Protein AF-K1SK19-F1 (afdb_monomer)

Nearest PDB structures (foldseek):
  3he8-assembly1_A  TM=9.746E-01  e=3.821E-09  Acetivibrio thermocellus ATCC 27405
  1o1x-assembly1_A  TM=9.829E-01  e=2.363E-08  Thermotoga maritima
  2vvr-assembly1_A  TM=9.484E-01  e=7.439E-08  Escherichia coli K-12
  1nn4-assembly1_A  TM=9.499E-01  e=2.506E-07  Escherichia coli
  4lfk-assembly1_B  TM=9.617E-01  e=2.030E-06  Lacticaseibacillus rhamnosus Lc 705

Secondary structure (DSSP, 8-state):
-PEEEEEE-TTTHHHHHHHHHHHHHTT--EEE----SSS---HHHHHHHHHHHHHTTSEEEEEEE-SSSHHHHHHHTTSTT----------

Solvent-accessible surface area (backbone atoms only — not comparable to full-atom values): 5108 Å² total; per-residue (Å²): 131,64,28,29,28,36,26,20,17,26,73,13,30,70,61,47,52,53,51,50,54,52,34,54,77,68,71,50,59,65,45,79,51,33,52,93,49,74,58,90,59,65,41,60,78,19,31,53,59,46,43,51,34,41,64,72,62,66,24,46,61,75,46,75,34,40,81,82,26,54,73,49,26,57,55,26,47,71,40,88,80,45,87,59,77,66,80,76,85,84,126

Structure (mmCIF, N/CA/C/O backbone):
data_AF-K1SK19-F1
#
_entry.id   AF-K1SK19-F1
#
loop_
_atom_site.group_PDB
_atom_site.id
_atom_site.type_symbol
_atom_site.label_atom_id
_atom_site.label_alt_id
_atom_site.label_comp_id
_atom_site.label_asym_id
_atom_site.label_entity_id
_atom_site.label_seq_id
_atom_site.pdbx_PDB_ins_code
_atom_site.Cartn_x
_atom_site.Cartn_y
_atom_site.Cartn_z
_atom_site.occupancy
_atom_site.B_iso_or_equiv
_atom_site.auth_seq_id
_atom_site.auth_comp_id
_atom_site.auth_asym_id
_atom_site.auth_atom_id
_atom_site.pdbx_PDB_model_num
ATOM 1 N N . MET A 1 1 ? -18.139 -4.089 5.301 1.00 56.06 1 MET A N 1
ATOM 2 C CA . MET A 1 1 ? -16.695 -4.406 5.358 1.00 56.06 1 MET A CA 1
ATOM 3 C C . MET A 1 1 ? -15.954 -3.146 4.946 1.00 56.06 1 MET A C 1
ATOM 5 O O . MET A 1 1 ? -16.423 -2.507 4.012 1.00 56.06 1 MET A O 1
ATOM 9 N N . LYS A 1 2 ? -14.924 -2.711 5.681 1.00 76.44 2 LYS A N 1
ATOM 10 C CA . LYS A 1 2 ? -14.175 -1.504 5.299 1.00 76.44 2 LYS A CA 1
ATOM 11 C C . LYS A 1 2 ? -13.342 -1.803 4.048 1.00 76.44 2 LYS A C 1
ATOM 13 O O . LYS A 1 2 ? -12.906 -2.936 3.866 1.00 76.44 2 LYS A O 1
ATOM 18 N N . THR A 1 3 ? -13.193 -0.807 3.183 1.00 93.44 3 THR A N 1
ATOM 19 C CA . THR A 1 3 ? -12.410 -0.904 1.948 1.00 93.44 3 THR A CA 1
ATOM 20 C C . THR A 1 3 ? -10.959 -1.235 2.284 1.00 93.44 3 THR A C 1
ATOM 22 O O . THR A 1 3 ? -10.401 -0.661 3.217 1.00 93.44 3 THR A O 1
ATOM 25 N N . ILE A 1 4 ? -10.341 -2.155 1.550 1.00 94.81 4 ILE A N 1
ATOM 26 C CA . ILE A 1 4 ? -8.934 -2.521 1.737 1.00 94.81 4 ILE A CA 1
ATOM 27 C C . ILE A 1 4 ? -8.069 -1.517 0.981 1.00 94.81 4 ILE A C 1
ATOM 29 O O . ILE A 1 4 ? -8.237 -1.336 -0.220 1.00 94.81 4 ILE A O 1
ATOM 33 N N . GLY A 1 5 ? -7.154 -0.843 1.667 1.00 95.94 5 GLY A N 1
ATOM 34 C CA . GLY A 1 5 ? -6.191 0.024 0.993 1.00 95.94 5 GLY A CA 1
ATOM 35 C C . GLY A 1 5 ? -5.050 -0.814 0.429 1.00 95.94 5 GLY A C 1
ATOM 36 O O . GLY A 1 5 ? -4.529 -1.658 1.152 1.00 95.94 5 GLY A O 1
ATOM 37 N N . ILE A 1 6 ? -4.654 -0.601 -0.822 1.00 95.44 6 ILE A N 1
ATOM 38 C CA . ILE A 1 6 ? -3.480 -1.255 -1.412 1.00 95.44 6 ILE A CA 1
ATOM 39 C C . ILE A 1 6 ? -2.510 -0.204 -1.950 1.00 95.44 6 ILE A C 1
ATOM 41 O O . ILE A 1 6 ? -2.937 0.773 -2.563 1.00 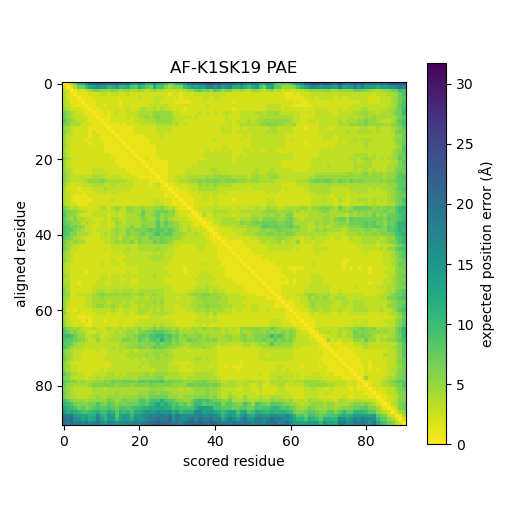95.44 6 ILE A O 1
ATOM 45 N N . CYS A 1 7 ? -1.214 -0.384 -1.715 1.00 95.25 7 CYS A N 1
ATOM 46 C CA . CYS A 1 7 ? -0.178 0.415 -2.356 1.00 95.25 7 CYS A CA 1
ATOM 47 C C . CYS A 1 7 ? 1.093 -0.399 -2.625 1.00 95.25 7 CYS A C 1
ATOM 49 O O . CYS A 1 7 ? 1.334 -1.435 -1.999 1.00 95.25 7 CYS A O 1
ATOM 51 N N . SER A 1 8 ? 1.910 0.057 -3.567 1.00 94.56 8 SER A N 1
ATOM 52 C CA . SER A 1 8 ? 3.221 -0.515 -3.843 1.00 94.56 8 SER A CA 1
ATOM 53 C C . SER A 1 8 ? 4.183 0.490 -4.461 1.00 94.56 8 SER A C 1
ATOM 55 O O . SER A 1 8 ? 3.756 1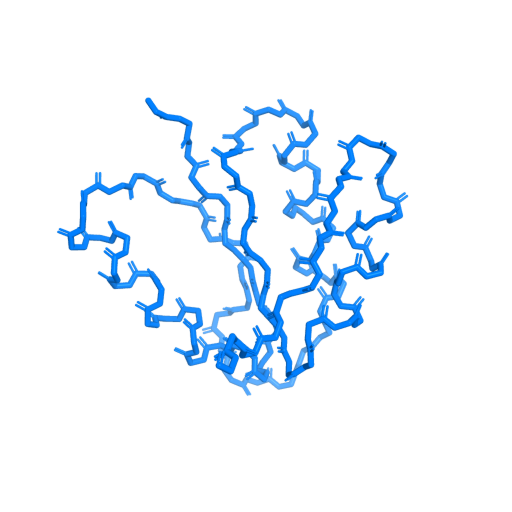.498 -5.019 1.00 94.56 8 SER A O 1
ATOM 57 N N . ASP A 1 9 ? 5.476 0.177 -4.427 1.00 92.50 9 ASP A N 1
ATOM 58 C CA . ASP A 1 9 ? 6.435 0.747 -5.376 1.00 92.50 9 ASP A CA 1
ATOM 59 C C . ASP A 1 9 ? 6.491 -0.077 -6.672 1.00 92.50 9 ASP A C 1
ATOM 61 O O . ASP A 1 9 ? 5.731 -1.033 -6.868 1.00 92.50 9 ASP A O 1
ATOM 65 N N . HIS A 1 10 ? 7.400 0.315 -7.562 1.00 92.25 10 HIS A N 1
ATOM 66 C CA . HIS A 1 10 ? 7.661 -0.342 -8.838 1.00 92.25 10 HIS A CA 1
ATOM 67 C C . HIS A 1 10 ? 8.099 -1.802 -8.677 1.00 92.25 10 HIS A C 1
ATOM 69 O O . HIS A 1 10 ? 7.670 -2.658 -9.447 1.00 92.25 10 HIS A O 1
ATOM 75 N N . ALA A 1 11 ? 8.892 -2.111 -7.647 1.00 90.81 11 ALA A N 1
ATOM 76 C CA . ALA A 1 11 ? 9.336 -3.472 -7.359 1.00 90.81 11 ALA A CA 1
ATOM 77 C C . ALA A 1 11 ? 8.188 -4.368 -6.857 1.00 90.81 11 ALA A C 1
ATOM 79 O O . ALA A 1 11 ? 8.189 -5.574 -7.096 1.00 90.81 11 ALA A O 1
ATOM 80 N N . GLY A 1 12 ? 7.202 -3.790 -6.168 1.00 89.19 12 GLY A N 1
ATOM 81 C CA . GLY A 1 12 ? 6.016 -4.482 -5.664 1.00 89.19 12 GLY A CA 1
ATOM 82 C C . GLY A 1 12 ? 4.822 -4.528 -6.623 1.00 89.19 12 GLY A C 1
ATOM 83 O O . GLY A 1 12 ? 3.815 -5.153 -6.282 1.00 89.19 12 GLY A O 1
ATOM 84 N N . PHE A 1 13 ? 4.903 -3.878 -7.789 1.00 93.31 13 PHE A N 1
ATOM 85 C CA . PHE A 1 13 ? 3.762 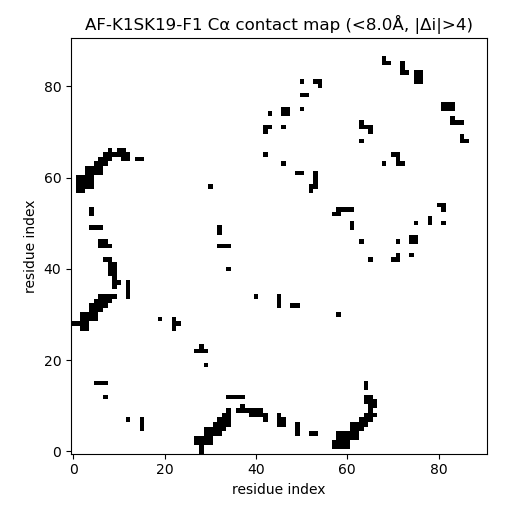-3.664 -8.685 1.00 93.31 13 PHE A CA 1
ATOM 86 C C . PHE A 1 13 ? 3.104 -4.969 -9.152 1.00 93.31 13 PHE A C 1
ATOM 88 O O . PHE A 1 13 ? 1.896 -5.129 -9.002 1.00 93.31 13 PHE A O 1
ATOM 95 N N . GLU A 1 14 ? 3.881 -5.942 -9.636 1.00 92.44 14 GLU A N 1
ATOM 96 C CA . GLU A 1 14 ? 3.327 -7.215 -10.129 1.00 92.44 14 GLU A CA 1
ATOM 97 C C . GLU A 1 14 ?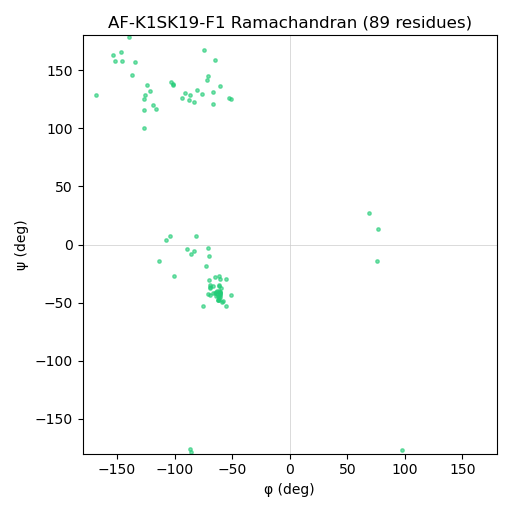 2.567 -7.985 -9.038 1.00 92.44 14 GLU A C 1
ATOM 99 O O . GLU A 1 14 ? 1.480 -8.519 -9.269 1.00 92.44 14 GLU A O 1
ATOM 104 N N . LEU A 1 15 ? 3.109 -8.008 -7.817 1.00 92.38 15 LEU A N 1
ATOM 105 C CA . LEU A 1 15 ? 2.451 -8.656 -6.686 1.00 92.38 15 LEU A CA 1
ATOM 106 C C . LEU A 1 15 ? 1.195 -7.886 -6.258 1.00 92.38 15 LEU A C 1
ATOM 108 O O . LEU A 1 15 ? 0.199 -8.506 -5.882 1.00 92.38 15 LEU A O 1
ATOM 112 N N . LYS A 1 16 ? 1.203 -6.552 -6.351 1.00 94.31 16 LYS A N 1
ATOM 113 C CA . LYS A 1 16 ? 0.007 -5.742 -6.109 1.00 94.31 16 LYS A CA 1
ATOM 114 C C . LYS A 1 16 ? -1.097 -6.058 -7.114 1.00 94.31 16 LYS A C 1
ATOM 116 O O . LYS A 1 16 ? -2.233 -6.245 -6.688 1.00 94.31 16 LYS A O 1
ATOM 121 N N . GLU A 1 17 ? -0.780 -6.181 -8.403 1.00 94.31 17 GLU A N 1
ATOM 122 C CA . GLU A 1 17 ? -1.757 -6.572 -9.431 1.00 94.31 17 GLU A CA 1
ATOM 123 C C . GLU A 1 17 ? -2.348 -7.956 -9.160 1.00 94.31 17 GLU A C 1
ATOM 125 O O . GLU A 1 17 ? -3.560 -8.155 -9.252 1.00 94.31 17 GLU A O 1
ATOM 130 N N . TYR A 1 18 ? -1.517 -8.909 -8.736 1.00 94.19 18 TYR A N 1
ATOM 131 C CA . TYR A 1 18 ? -1.999 -10.225 -8.329 1.00 94.19 18 TYR A CA 1
ATOM 132 C C . TYR A 1 18 ? -2.965 -10.146 -7.134 1.00 94.19 18 TYR A C 1
ATOM 134 O O . TYR A 1 18 ? -4.038 -10.756 -7.148 1.00 94.19 18 TYR A O 1
ATOM 142 N N . VAL A 1 19 ? -2.620 -9.366 -6.102 1.00 93.12 19 VAL A N 1
ATOM 143 C CA . VAL A 1 19 ? -3.486 -9.150 -4.932 1.00 93.12 19 VAL A CA 1
ATOM 144 C C . VAL A 1 19 ? -4.781 -8.442 -5.331 1.00 93.12 19 VAL A C 1
ATOM 146 O O . VAL A 1 19 ? -5.845 -8.841 -4.864 1.00 93.12 19 VAL A O 1
ATOM 149 N N . ARG A 1 20 ? -4.720 -7.449 -6.223 1.00 93.81 20 ARG A N 1
ATOM 150 C CA . ARG A 1 20 ? -5.885 -6.749 -6.782 1.00 93.81 20 ARG A CA 1
ATOM 151 C C . ARG A 1 20 ? -6.858 -7.743 -7.420 1.00 93.81 20 ARG A C 1
ATOM 153 O O . ARG A 1 20 ? -8.017 -7.793 -7.018 1.00 93.81 20 ARG A O 1
ATOM 160 N N . GLY A 1 21 ? -6.374 -8.595 -8.325 1.00 94.81 21 GLY A N 1
ATOM 161 C CA . GLY A 1 21 ? -7.197 -9.624 -8.969 1.00 94.81 21 GLY A CA 1
ATOM 162 C C . GLY A 1 21 ? -7.783 -10.631 -7.973 1.00 94.81 21 GLY A C 1
ATOM 163 O O . GLY A 1 21 ? -8.933 -11.052 -8.101 1.00 94.81 21 GLY A O 1
ATOM 164 N N . TRP A 1 22 ? -7.034 -10.983 -6.925 1.00 94.75 22 TRP A N 1
ATOM 165 C CA . TRP A 1 22 ? -7.540 -11.847 -5.856 1.00 94.75 22 TRP A CA 1
ATOM 166 C C . TRP A 1 22 ? -8.657 -11.180 -5.039 1.00 94.75 22 TRP A C 1
ATOM 168 O O . TRP A 1 22 ? -9.661 -11.827 -4.731 1.00 94.75 22 TRP A O 1
ATOM 178 N N . LEU A 1 23 ? -8.513 -9.893 -4.710 1.00 93.19 23 LEU A N 1
ATOM 179 C CA . LEU A 1 23 ? -9.535 -9.109 -4.009 1.00 93.19 23 LEU A CA 1
ATOM 180 C C . LEU A 1 23 ? -10.815 -8.988 -4.843 1.00 93.19 23 LEU A C 1
ATOM 182 O O . LEU A 1 23 ? -11.911 -9.183 -4.312 1.00 93.19 23 LEU A O 1
ATOM 186 N N . GLU A 1 24 ? -10.678 -8.747 -6.147 1.00 93.31 24 GLU A N 1
ATOM 187 C CA . GLU A 1 24 ? -11.795 -8.714 -7.095 1.00 93.31 24 GLU A CA 1
ATOM 188 C C . GLU A 1 24 ? -12.514 -10.057 -7.177 1.00 93.31 24 GLU A C 1
ATOM 190 O O . GLU A 1 24 ? -13.735 -10.111 -7.031 1.00 93.31 24 GLU A O 1
ATOM 195 N N . ALA A 1 25 ? -11.771 -11.158 -7.310 1.00 94.88 25 ALA A N 1
ATOM 196 C CA . ALA A 1 25 ? -12.339 -12.504 -7.337 1.00 94.88 25 ALA A CA 1
ATOM 197 C C . ALA A 1 25 ? -13.086 -12.861 -6.037 1.00 94.88 25 ALA A C 1
ATOM 199 O O . ALA A 1 25 ? -14.014 -13.672 -6.050 1.00 94.88 25 ALA A O 1
ATOM 200 N N . LYS A 1 26 ? -12.701 -12.259 -4.905 1.00 92.81 26 LYS A N 1
ATOM 201 C CA . LYS A 1 26 ? -13.385 -12.396 -3.609 1.00 92.81 26 LYS A CA 1
ATOM 202 C C . LYS A 1 26 ? -14.544 -11.412 -3.416 1.00 92.81 26 LYS A C 1
ATOM 204 O O . LYS A 1 26 ? -15.278 -11.553 -2.438 1.00 92.81 26 LYS A O 1
ATOM 209 N N . GLY A 1 27 ? -14.721 -10.441 -4.312 1.00 93.50 27 GLY A N 1
ATOM 210 C CA . GLY A 1 27 ? -15.737 -9.392 -4.205 1.00 93.50 27 GLY A CA 1
ATOM 211 C C . GLY A 1 27 ? -15.469 -8.397 -3.072 1.00 93.50 27 GLY A C 1
ATOM 212 O O . GLY A 1 27 ? -16.409 -7.854 -2.491 1.00 93.50 27 GLY A O 1
ATOM 213 N N . TRP A 1 28 ? -14.204 -8.196 -2.691 1.00 93.19 28 TRP A N 1
ATOM 214 C CA . TRP A 1 28 ? -13.830 -7.275 -1.618 1.00 93.19 28 TRP A CA 1
ATOM 215 C C . TRP A 1 28 ? -13.544 -5.885 -2.180 1.00 93.19 28 TRP A C 1
ATOM 217 O O . TRP A 1 28 ? -12.772 -5.729 -3.121 1.00 93.19 28 TRP A O 1
ATOM 227 N N . ALA A 1 29 ? -14.151 -4.860 -1.578 1.00 93.75 29 ALA A N 1
ATOM 228 C CA . ALA A 1 29 ? -13.890 -3.479 -1.957 1.00 93.75 29 ALA A CA 1
ATOM 229 C C . ALA A 1 29 ? -12.450 -3.100 -1.597 1.00 93.75 29 ALA A C 1
ATOM 231 O O . ALA A 1 29 ? -12.016 -3.306 -0.459 1.00 93.75 29 ALA A O 1
ATOM 232 N N . TYR A 1 30 ? -11.733 -2.504 -2.545 1.00 94.31 30 TYR A N 1
ATOM 233 C CA . TYR A 1 30 ? -10.373 -2.028 -2.346 1.00 94.31 30 TYR A CA 1
ATOM 234 C C . TYR A 1 30 ? -10.183 -0.618 -2.920 1.00 94.31 30 TYR A C 1
ATOM 236 O O . TYR A 1 30 ? -10.948 -0.171 -3.773 1.00 94.31 30 TYR A O 1
ATOM 244 N N . LYS A 1 31 ? -9.178 0.098 -2.414 1.00 94.50 31 LYS A N 1
ATOM 245 C CA . LYS A 1 31 ? -8.748 1.419 -2.879 1.00 94.50 31 LYS A CA 1
ATOM 246 C C . LYS A 1 31 ? -7.259 1.341 -3.168 1.00 94.50 31 LYS A C 1
ATOM 248 O O . LYS A 1 31 ? -6.470 1.085 -2.261 1.00 94.50 31 LYS A O 1
ATOM 253 N N . ASP A 1 32 ? -6.903 1.522 -4.431 1.00 94.69 32 ASP A N 1
ATOM 254 C CA . ASP A 1 32 ? -5.515 1.544 -4.875 1.00 94.69 32 ASP A CA 1
ATOM 255 C C . ASP A 1 32 ? -4.939 2.953 -4.735 1.00 94.69 32 ASP A C 1
ATOM 257 O O . A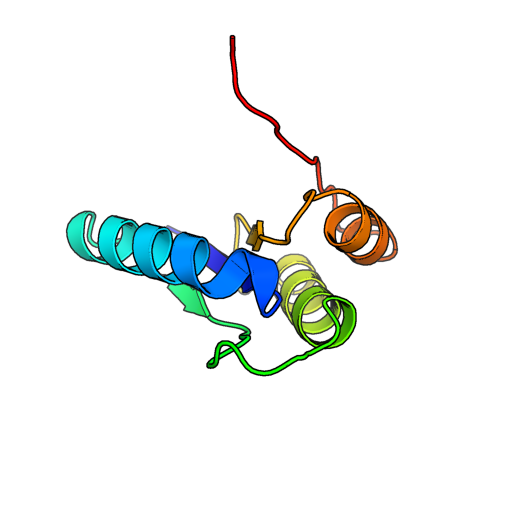SP A 1 32 ? -5.541 3.927 -5.186 1.00 94.69 32 ASP A O 1
ATOM 261 N N . PHE A 1 33 ? -3.787 3.054 -4.081 1.00 94.38 33 PHE A N 1
ATOM 262 C CA . PHE A 1 33 ? -3.047 4.297 -3.888 1.00 94.38 33 PHE A CA 1
ATOM 263 C C . PHE A 1 33 ? -1.818 4.391 -4.803 1.00 94.38 33 PHE A C 1
ATOM 265 O O . PHE A 1 33 ? -1.054 5.337 -4.669 1.00 94.38 33 PHE A O 1
ATOM 272 N N . GLY A 1 34 ? -1.638 3.456 -5.743 1.00 90.62 34 GLY A N 1
ATOM 273 C CA . GLY A 1 34 ? -0.494 3.389 -6.657 1.00 90.62 34 GLY A CA 1
ATOM 274 C C . GLY A 1 34 ? 0.586 2.419 -6.168 1.00 90.62 34 GLY A C 1
ATOM 275 O O . GLY A 1 34 ? 0.371 1.686 -5.210 1.00 90.62 34 GLY A O 1
ATOM 276 N N . THR A 1 35 ? 1.725 2.280 -6.839 1.00 91.75 35 THR A N 1
ATOM 277 C CA . THR A 1 35 ? 2.063 2.795 -8.180 1.00 91.75 35 THR A CA 1
ATOM 278 C C . THR A 1 35 ? 1.210 2.163 -9.289 1.00 91.75 35 THR A C 1
ATOM 280 O O . THR A 1 35 ? 0.646 1.092 -9.102 1.00 91.75 35 THR A O 1
ATOM 283 N N . TYR A 1 36 ? 1.092 2.799 -10.451 1.00 91.38 36 TYR A N 1
ATOM 284 C CA 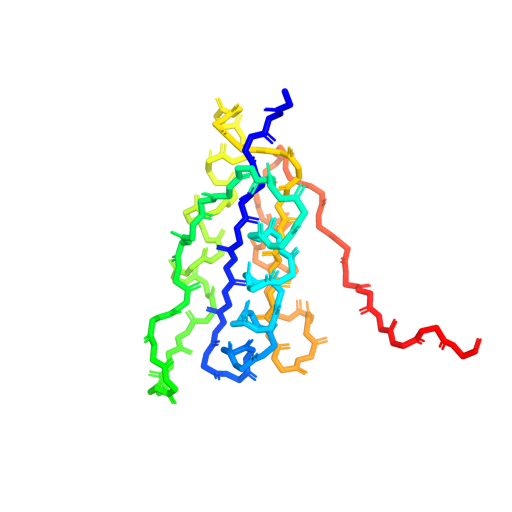. TYR A 1 36 ? 0.288 2.294 -11.580 1.00 91.38 36 TYR A CA 1
ATOM 285 C C . TYR A 1 36 ? 1.135 1.765 -12.743 1.00 91.38 36 TYR A C 1
ATOM 287 O O . TYR A 1 36 ? 0.595 1.395 -13.783 1.00 91.38 36 TYR A O 1
ATOM 295 N N . SER A 1 37 ? 2.455 1.741 -12.577 1.00 89.88 37 SER A N 1
ATOM 296 C CA . SER A 1 37 ? 3.402 1.265 -13.579 1.00 89.88 37 SER A CA 1
ATOM 297 C C . SER A 1 37 ? 4.611 0.600 -12.920 1.00 89.88 37 SER A C 1
ATOM 299 O O . SER A 1 37 ? 4.864 0.755 -11.723 1.00 89.88 37 SER A O 1
ATOM 301 N N . THR A 1 38 ? 5.382 -0.123 -13.731 1.00 90.00 38 THR A N 1
ATOM 302 C CA . THR A 1 38 ? 6.698 -0.676 -13.371 1.00 90.00 38 THR A CA 1
ATOM 303 C C . THR A 1 38 ? 7.821 0.357 -13.486 1.00 90.00 38 THR A C 1
ATOM 305 O O . THR A 1 38 ? 8.997 0.002 -13.413 1.00 90.00 38 THR A O 1
ATOM 308 N N . GLU A 1 39 ? 7.492 1.624 -13.739 1.00 90.38 39 GLU A N 1
ATOM 309 C CA . GLU A 1 39 ? 8.486 2.687 -13.828 1.00 90.38 39 GLU A CA 1
ATOM 310 C C . GLU A 1 39 ? 9.038 2.997 -12.444 1.00 90.38 39 GLU A C 1
ATOM 312 O O . GLU A 1 39 ? 8.297 2.996 -11.464 1.00 90.38 39 GLU A O 1
ATOM 317 N N . SER A 1 40 ? 10.341 3.272 -12.375 1.00 91.38 40 SER A N 1
ATOM 318 C CA . SER A 1 40 ? 11.020 3.597 -11.123 1.00 91.38 40 SER A CA 1
ATOM 319 C C . SER A 1 40 ? 10.278 4.696 -10.367 1.00 91.38 40 SER A C 1
ATOM 321 O O . SER A 1 40 ? 10.048 5.783 -10.894 1.00 91.38 40 SER A O 1
ATOM 323 N N . CYS A 1 41 ? 9.943 4.411 -9.116 1.00 90.69 41 CYS A N 1
ATOM 324 C CA . CYS A 1 41 ? 9.219 5.312 -8.232 1.00 90.69 41 CYS A CA 1
ATOM 325 C C . CYS A 1 41 ? 9.577 5.044 -6.770 1.00 90.69 41 CYS A C 1
ATOM 327 O O . CYS A 1 41 ? 10.007 3.938 -6.421 1.00 90.69 41 CYS A O 1
ATOM 329 N N . ASP A 1 42 ? 9.357 6.046 -5.924 1.00 90.38 42 ASP A N 1
ATOM 330 C CA . ASP A 1 42 ? 9.696 5.987 -4.511 1.00 90.38 42 ASP A CA 1
ATOM 331 C C . ASP A 1 42 ? 8.490 5.522 -3.681 1.00 90.38 42 ASP A C 1
ATOM 333 O O . ASP A 1 42 ? 7.401 6.093 -3.721 1.00 90.38 42 ASP A O 1
ATOM 337 N N . TYR A 1 43 ? 8.682 4.477 -2.870 1.00 88.31 43 TYR A N 1
ATOM 338 C CA . TYR A 1 43 ? 7.630 3.935 -2.001 1.00 88.31 43 TYR A CA 1
ATOM 339 C C . TYR A 1 43 ? 6.980 4.947 -1.028 1.00 88.31 43 TYR A C 1
ATOM 341 O O . TYR A 1 43 ? 5.806 4.737 -0.701 1.00 88.31 43 TYR A O 1
ATOM 349 N N . PRO A 1 44 ? 7.642 6.019 -0.526 1.00 93.00 44 PRO A N 1
ATOM 350 C CA . PRO A 1 44 ? 6.993 6.981 0.362 1.00 93.00 44 PRO A CA 1
ATOM 351 C C . PRO A 1 44 ? 5.810 7.703 -0.280 1.00 93.00 44 PRO A C 1
ATOM 353 O O . PRO A 1 44 ? 4.811 7.928 0.406 1.00 93.00 44 PRO A O 1
ATOM 356 N N . ASP A 1 45 ? 5.880 7.981 -1.584 1.00 92.81 45 ASP A N 1
ATOM 357 C CA . ASP A 1 45 ? 4.837 8.707 -2.317 1.00 92.81 45 ASP A CA 1
ATOM 358 C C . ASP A 1 45 ? 3.490 7.979 -2.272 1.00 92.81 45 ASP A C 1
ATOM 360 O O . ASP A 1 45 ? 2.437 8.612 -2.258 1.00 92.81 45 ASP A O 1
ATOM 364 N N . PHE A 1 46 ? 3.518 6.648 -2.167 1.00 94.25 46 PHE A N 1
ATOM 365 C CA . PHE A 1 46 ? 2.326 5.802 -2.075 1.00 94.25 46 PHE A CA 1
ATOM 366 C C . PHE A 1 46 ? 2.023 5.357 -0.637 1.00 94.25 46 PHE A C 1
ATOM 368 O O . PHE A 1 46 ? 0.868 5.111 -0.279 1.00 94.25 46 PHE A O 1
ATOM 375 N N . ALA A 1 47 ? 3.042 5.277 0.223 1.00 94.19 47 ALA A N 1
ATOM 376 C CA . ALA A 1 47 ? 2.882 4.919 1.628 1.00 94.19 47 ALA A CA 1
ATOM 377 C C . ALA A 1 47 ? 2.197 6.026 2.443 1.00 94.19 47 ALA A C 1
ATOM 379 O O . ALA A 1 47 ? 1.323 5.723 3.256 1.00 94.19 47 ALA A O 1
ATOM 380 N N . HIS A 1 48 ? 2.553 7.301 2.234 1.00 94.75 48 HIS A N 1
ATOM 381 C CA . HIS A 1 48 ? 1.948 8.411 2.979 1.00 94.75 48 HIS A CA 1
ATOM 382 C C . HIS A 1 48 ? 0.435 8.542 2.723 1.00 94.75 48 HIS A C 1
ATOM 384 O O . HIS A 1 48 ? -0.308 8.594 3.706 1.00 94.75 48 HIS A O 1
ATOM 390 N N . PRO A 1 49 ? -0.063 8.524 1.470 1.00 95.31 49 PRO A N 1
ATOM 391 C CA . PRO A 1 49 ? -1.501 8.554 1.205 1.00 95.31 49 PRO A CA 1
ATOM 392 C C . PRO A 1 49 ? -2.254 7.357 1.790 1.00 95.31 49 PRO A C 1
ATOM 394 O O . PRO A 1 49 ? -3.340 7.539 2.340 1.00 95.31 49 PRO A O 1
ATOM 397 N N . LEU A 1 50 ? -1.680 6.146 1.718 1.00 94.88 50 LEU A N 1
ATOM 398 C CA . LEU A 1 50 ? -2.295 4.959 2.316 1.00 94.88 50 LEU A CA 1
ATOM 399 C C . LEU A 1 50 ? -2.413 5.106 3.839 1.00 94.88 50 LEU A C 1
ATOM 401 O O . LEU A 1 50 ? -3.479 4.851 4.393 1.00 94.88 50 LEU A O 1
ATOM 405 N N . ALA A 1 51 ? -1.340 5.528 4.512 1.00 94.88 51 ALA A N 1
ATOM 406 C CA . ALA A 1 51 ? -1.345 5.750 5.955 1.00 94.88 51 ALA A CA 1
ATOM 407 C C . ALA A 1 51 ? -2.408 6.775 6.368 1.00 94.88 51 ALA A C 1
ATOM 409 O O . ALA A 1 51 ? -3.223 6.482 7.239 1.00 94.88 51 ALA A O 1
ATOM 410 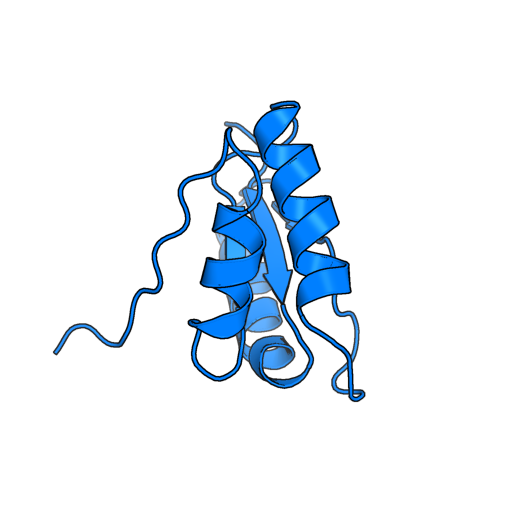N N . LEU A 1 52 ? -2.465 7.925 5.691 1.00 94.88 52 LEU A N 1
ATOM 411 C CA . LEU A 1 52 ? -3.458 8.964 5.974 1.00 94.88 52 LEU A CA 1
ATOM 412 C C . LEU A 1 52 ? -4.892 8.457 5.787 1.00 94.88 52 LEU A C 1
ATOM 414 O O . LEU A 1 52 ? -5.756 8.741 6.611 1.00 94.88 52 LEU A O 1
ATOM 418 N N . ALA A 1 53 ? -5.153 7.667 4.742 1.00 94.25 53 ALA A N 1
ATOM 419 C CA . ALA A 1 53 ? -6.474 7.086 4.513 1.00 94.25 53 ALA A CA 1
ATOM 420 C C . ALA A 1 53 ? -6.866 6.062 5.591 1.00 94.25 53 ALA A C 1
ATOM 422 O O . ALA A 1 53 ? -8.035 5.987 5.982 1.00 94.25 53 ALA A O 1
ATOM 423 N N . VAL A 1 54 ? -5.901 5.292 6.103 1.00 94.06 54 VAL A N 1
ATOM 424 C CA . VAL A 1 54 ? -6.131 4.371 7.223 1.00 94.06 54 VAL A CA 1
ATOM 425 C C . VAL A 1 54 ? -6.381 5.145 8.523 1.00 94.06 54 VAL A C 1
ATOM 427 O O . VAL A 1 54 ? -7.321 4.811 9.246 1.00 94.06 54 VAL A O 1
ATOM 430 N N . GLU A 1 55 ? -5.612 6.200 8.809 1.00 93.50 55 GLU A N 1
ATOM 431 C CA . GLU A 1 55 ? -5.816 7.064 9.985 1.00 93.50 55 GLU A CA 1
ATOM 432 C C . GLU A 1 55 ? -7.162 7.799 9.941 1.00 93.50 55 GLU A C 1
ATOM 434 O O . GLU A 1 55 ? -7.861 7.869 10.952 1.00 93.50 55 GLU A O 1
ATOM 439 N N . ALA A 1 56 ? -7.571 8.278 8.764 1.00 92.75 56 ALA A N 1
ATOM 440 C CA . ALA A 1 56 ? -8.877 8.896 8.534 1.00 92.75 56 ALA A CA 1
ATOM 441 C C . ALA A 1 56 ? -10.046 7.891 8.603 1.00 92.75 56 ALA A C 1
ATOM 443 O O . ALA A 1 56 ? -11.212 8.286 8.617 1.00 92.75 56 ALA A O 1
ATOM 444 N N . GLY A 1 57 ? -9.758 6.586 8.654 1.00 92.00 57 GLY A N 1
ATOM 445 C CA . GLY A 1 57 ? -10.761 5.527 8.714 1.00 92.00 57 GLY A CA 1
ATOM 446 C C . GLY A 1 57 ? -11.450 5.225 7.380 1.00 92.00 57 GLY A C 1
ATOM 447 O O . GLY A 1 57 ? -12.452 4.504 7.386 1.00 92.00 57 GLY A O 1
ATOM 448 N N . GLU A 1 58 ? -10.917 5.727 6.261 1.00 92.00 58 GLU A N 1
ATOM 449 C CA . GLU A 1 58 ? -11.421 5.480 4.903 1.00 92.00 58 GLU A CA 1
ATOM 450 C C . GLU A 1 58 ? -11.198 4.030 4.459 1.00 92.00 58 GLU A C 1
ATOM 452 O O . GLU A 1 58 ? -12.035 3.449 3.765 1.00 92.00 58 GLU A O 1
ATOM 457 N N . CYS A 1 59 ? -10.071 3.435 4.857 1.00 93.38 59 CYS A N 1
ATOM 458 C CA . CYS A 1 59 ? -9.722 2.059 4.531 1.00 93.38 59 CYS A CA 1
ATOM 459 C C . CYS A 1 59 ? -9.138 1.313 5.738 1.00 93.38 59 CYS A C 1
ATOM 461 O O . CYS A 1 59 ? -8.484 1.892 6.601 1.00 93.38 59 CYS A O 1
ATOM 463 N N . TYR A 1 60 ? -9.426 0.013 5.832 1.00 92.12 60 TYR A N 1
ATOM 464 C CA . TYR A 1 60 ? -8.840 -0.887 6.825 1.00 92.12 60 TYR A CA 1
ATOM 465 C C . TYR A 1 60 ? -9.157 -2.348 6.462 1.00 92.12 60 TYR A C 1
ATOM 467 O O . TYR A 1 60 ? -10.341 -2.674 6.320 1.00 92.12 60 TYR A O 1
ATOM 475 N N . PRO A 1 61 ? -8.168 -3.256 6.399 1.00 92.44 61 PRO A N 1
ATOM 476 C CA . PRO A 1 61 ? -6.724 -3.039 6.561 1.00 92.44 61 PRO A CA 1
ATOM 477 C C . PRO A 1 61 ? -6.059 -2.358 5.347 1.00 92.44 61 PRO A C 1
ATOM 479 O O . PRO A 1 61 ? -6.656 -2.252 4.277 1.00 92.44 61 PRO A O 1
ATOM 482 N N . GLY A 1 62 ? -4.814 -1.906 5.529 1.00 93.00 62 GLY A N 1
ATOM 483 C CA . GLY A 1 62 ? -3.926 -1.463 4.449 1.00 93.00 62 GLY A CA 1
ATOM 484 C C . GLY A 1 62 ? -2.889 -2.539 4.104 1.00 93.00 62 GLY A C 1
ATOM 485 O O . GLY A 1 62 ? -2.333 -3.164 5.006 1.00 93.00 62 GLY A O 1
ATOM 486 N N . ILE A 1 63 ? -2.631 -2.752 2.816 1.00 94.06 63 ILE A N 1
ATOM 487 C CA . ILE A 1 63 ? -1.635 -3.680 2.272 1.00 94.06 63 ILE A CA 1
ATOM 488 C C . ILE A 1 63 ? -0.628 -2.855 1.476 1.00 94.06 63 ILE A C 1
ATOM 490 O O . ILE A 1 63 ? -0.990 -2.196 0.507 1.00 94.06 63 ILE A O 1
ATOM 494 N N . ALA A 1 64 ? 0.636 -2.902 1.878 1.00 94.06 64 ALA A N 1
ATOM 495 C CA . ALA A 1 64 ? 1.716 -2.180 1.222 1.00 94.06 64 ALA A CA 1
ATOM 496 C C . ALA A 1 64 ? 2.784 -3.170 0.759 1.00 94.06 64 ALA A C 1
ATOM 498 O O . ALA A 1 64 ? 3.181 -4.050 1.525 1.00 94.06 64 ALA A O 1
ATOM 499 N N . ILE A 1 65 ? 3.227 -3.049 -0.490 1.00 93.19 65 ILE A N 1
ATOM 500 C CA . ILE A 1 65 ? 4.131 -4.014 -1.121 1.00 93.19 65 ILE A CA 1
ATOM 501 C C . ILE A 1 65 ? 5.346 -3.275 -1.683 1.00 93.19 65 ILE A C 1
ATOM 503 O O . ILE A 1 65 ? 5.208 -2.362 -2.488 1.00 93.19 65 ILE A O 1
ATOM 507 N N . CYS A 1 66 ? 6.548 -3.685 -1.294 1.00 90.62 66 CYS A N 1
ATOM 508 C CA . CYS A 1 66 ? 7.776 -3.257 -1.959 1.00 90.6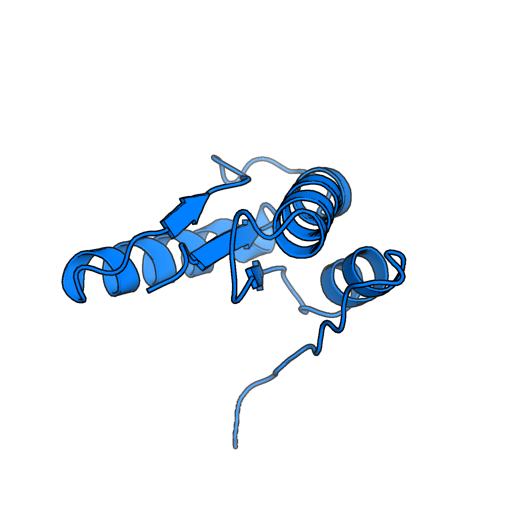2 66 CYS A CA 1
ATOM 509 C C . CYS A 1 66 ? 8.749 -4.426 -2.090 1.00 90.62 66 CYS A C 1
ATOM 511 O O . CYS A 1 66 ? 8.453 -5.520 -1.607 1.00 90.62 66 CYS A O 1
ATOM 513 N N . GLY A 1 67 ? 9.910 -4.206 -2.711 1.00 86.19 67 GLY A N 1
ATOM 514 C CA . GLY A 1 67 ? 10.895 -5.270 -2.941 1.00 86.19 67 GLY A CA 1
ATOM 515 C C . GLY A 1 67 ? 11.253 -6.088 -1.686 1.00 86.19 67 GLY A C 1
ATOM 516 O O . GLY A 1 67 ? 11.305 -7.313 -1.754 1.00 86.19 67 GLY A O 1
ATOM 517 N N . SER A 1 68 ? 11.454 -5.438 -0.531 1.00 85.50 68 SER A N 1
ATOM 518 C CA . SER A 1 68 ? 11.764 -6.113 0.748 1.00 85.50 68 SER A CA 1
ATOM 519 C C . SER A 1 68 ? 10.680 -5.992 1.825 1.00 85.50 68 SER A C 1
ATOM 521 O O . SER A 1 68 ? 10.744 -6.686 2.833 1.00 85.50 68 SER A O 1
ATOM 523 N N . GLY A 1 69 ? 9.713 -5.091 1.660 1.00 85.25 69 GLY A N 1
ATOM 524 C CA . GLY A 1 69 ? 8.720 -4.731 2.681 1.00 85.25 69 GLY A CA 1
ATOM 525 C C . GLY A 1 69 ? 9.239 -3.833 3.817 1.00 85.25 69 GLY A C 1
ATOM 526 O O . GLY A 1 69 ? 8.434 -3.235 4.528 1.00 85.25 69 GLY A O 1
ATOM 527 N N . GLU A 1 70 ? 10.555 -3.680 3.986 1.00 89.50 70 GLU A N 1
ATOM 528 C CA . GLU A 1 70 ? 11.143 -2.963 5.129 1.00 89.50 70 GLU A CA 1
ATOM 529 C C . GLU A 1 70 ? 11.011 -1.441 5.003 1.00 89.50 70 GLU A C 1
ATOM 531 O O . GLU A 1 70 ? 10.465 -0.779 5.886 1.00 89.50 70 GLU A O 1
ATOM 536 N N . GLY A 1 71 ? 11.461 -0.878 3.876 1.00 88.38 71 GLY A N 1
ATOM 537 C CA . GLY A 1 71 ? 11.457 0.575 3.665 1.00 88.38 71 GLY A CA 1
ATOM 538 C C . GLY A 1 71 ? 10.050 1.169 3.732 1.00 88.38 71 GLY A C 1
ATOM 539 O O . GLY A 1 71 ? 9.823 2.173 4.406 1.00 88.38 71 GLY A O 1
ATOM 540 N N . ILE A 1 72 ? 9.083 0.494 3.106 1.00 90.81 72 ILE A N 1
ATOM 541 C CA . ILE A 1 72 ? 7.687 0.936 3.095 1.00 90.81 72 ILE A CA 1
ATOM 542 C C . ILE A 1 72 ? 7.042 0.817 4.485 1.00 90.81 72 ILE A C 1
ATOM 544 O O . ILE A 1 72 ? 6.313 1.717 4.898 1.00 90.81 72 ILE A O 1
ATOM 548 N N . SER A 1 73 ? 7.372 -0.232 5.250 1.00 92.25 73 SER A N 1
ATOM 549 C CA . SER A 1 73 ? 6.906 -0.413 6.631 1.00 92.25 73 SER A CA 1
ATOM 550 C C . SER A 1 73 ? 7.443 0.677 7.563 1.00 92.25 73 SER A C 1
ATOM 552 O O . SER A 1 73 ? 6.691 1.231 8.369 1.00 92.25 73 SER A O 1
ATOM 554 N N . ILE A 1 74 ? 8.719 1.053 7.425 1.00 92.69 74 ILE A N 1
ATOM 555 C CA . ILE A 1 74 ? 9.315 2.159 8.188 1.00 92.69 74 ILE A CA 1
ATOM 556 C C . ILE A 1 74 ? 8.578 3.470 7.894 1.00 92.69 74 ILE A C 1
ATOM 558 O O . ILE A 1 74 ? 8.244 4.192 8.833 1.00 92.69 74 ILE A O 1
ATOM 562 N N . THR A 1 75 ? 8.288 3.769 6.623 1.00 93.88 75 THR A N 1
ATOM 563 C CA . THR A 1 75 ? 7.551 4.984 6.242 1.00 93.88 75 THR A CA 1
ATOM 564 C C . THR A 1 75 ? 6.129 4.994 6.797 1.00 93.88 75 THR A C 1
ATOM 566 O O . THR A 1 75 ? 5.696 6.006 7.345 1.00 93.88 75 THR A O 1
ATOM 569 N N . LEU A 1 76 ? 5.408 3.874 6.714 1.00 93.50 76 LEU A N 1
ATOM 570 C CA . LEU A 1 76 ? 4.057 3.757 7.268 1.00 93.50 76 LEU A CA 1
ATOM 571 C C . LEU A 1 76 ? 4.043 3.980 8.785 1.00 93.50 76 LEU A C 1
ATOM 573 O O . LEU A 1 76 ? 3.207 4.725 9.286 1.00 93.50 76 LEU A O 1
ATOM 577 N N . ASN A 1 77 ? 5.009 3.413 9.510 1.00 93.75 77 ASN A N 1
ATOM 578 C CA . ASN A 1 77 ? 5.129 3.562 10.963 1.00 93.75 77 ASN A CA 1
ATOM 579 C C . ASN A 1 77 ? 5.577 4.964 11.423 1.00 93.75 77 ASN A C 1
ATOM 581 O O . ASN A 1 77 ? 5.652 5.215 12.626 1.00 93.75 77 ASN A O 1
ATOM 585 N N . LYS A 1 78 ? 5.879 5.903 10.512 1.00 93.69 78 LYS A N 1
ATOM 586 C CA . LYS A 1 78 ? 6.076 7.317 10.884 1.00 93.69 78 LYS A CA 1
ATOM 587 C C . LYS A 1 78 ? 4.764 8.022 11.237 1.00 93.69 78 LYS A C 1
ATOM 589 O O . LYS A 1 78 ? 4.807 9.048 11.915 1.00 93.69 78 LYS A O 1
ATOM 594 N N . HIS A 1 79 ? 3.627 7.470 10.821 1.00 93.81 79 HIS A N 1
ATOM 595 C CA . HIS A 1 79 ? 2.297 7.966 11.168 1.00 93.81 79 HIS A CA 1
ATOM 596 C C . HIS A 1 79 ? 1.842 7.344 12.490 1.00 93.81 79 HIS A C 1
ATOM 598 O O . HIS A 1 79 ? 1.837 6.124 12.639 1.00 93.81 79 HIS A O 1
ATOM 604 N N . GLN A 1 80 ? 1.495 8.177 13.473 1.00 90.94 80 GLN A N 1
ATOM 605 C CA . GLN A 1 80 ? 1.281 7.747 14.865 1.00 90.94 80 GLN A CA 1
ATOM 606 C C . GLN A 1 80 ? 0.085 6.795 15.035 1.00 90.94 80 GLN A C 1
ATOM 608 O O . GLN A 1 80 ? 0.070 5.975 15.953 1.00 90.94 80 GLN A O 1
ATOM 613 N N . GLY A 1 81 ? -0.921 6.889 14.165 1.00 90.31 81 GLY A N 1
ATOM 614 C CA . GLY A 1 81 ? -2.090 6.015 14.156 1.00 90.31 81 GLY A CA 1
ATOM 615 C C . GLY A 1 81 ? -1.870 4.687 13.430 1.00 90.31 81 GLY A C 1
ATOM 616 O O . GLY A 1 81 ? -2.748 3.821 13.472 1.00 90.31 81 GLY A O 1
ATOM 617 N N . ILE A 1 82 ? -0.714 4.492 12.791 1.00 94.94 82 ILE A N 1
ATOM 618 C CA . ILE A 1 82 ? -0.424 3.323 11.964 1.00 94.94 82 ILE A CA 1
ATOM 619 C C . ILE A 1 82 ? 0.481 2.337 12.690 1.00 94.94 82 ILE A C 1
ATOM 621 O O . ILE A 1 82 ? 1.436 2.688 13.375 1.00 94.94 82 ILE A O 1
ATOM 625 N N . ARG A 1 83 ? 0.162 1.055 12.509 1.00 91.69 83 ARG A N 1
ATOM 626 C CA . ARG A 1 83 ? 1.012 -0.070 12.891 1.00 91.69 83 ARG A CA 1
ATOM 627 C C . ARG A 1 83 ? 1.191 -0.957 11.673 1.00 91.69 83 ARG A C 1
ATOM 629 O O . ARG A 1 83 ? 0.293 -1.728 11.338 1.00 91.69 83 ARG A O 1
ATOM 636 N N . ALA A 1 84 ? 2.327 -0.814 11.006 1.00 90.69 84 ALA A N 1
ATOM 637 C CA . ALA A 1 84 ? 2.718 -1.637 9.874 1.00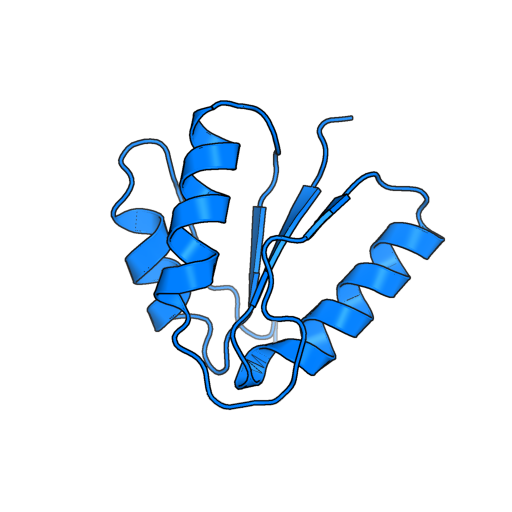 90.69 84 ALA A CA 1
ATOM 638 C C . ALA A 1 84 ? 3.736 -2.695 10.317 1.00 90.69 84 ALA A C 1
ATOM 640 O O . ALA A 1 84 ? 4.655 -2.412 11.086 1.00 90.69 84 ALA A O 1
ATOM 641 N N . LEU A 1 85 ? 3.561 -3.917 9.824 1.00 88.94 85 LEU A N 1
ATOM 642 C CA . LEU A 1 85 ? 4.472 -5.037 10.036 1.00 88.94 85 LEU A CA 1
ATOM 643 C C . LEU A 1 85 ? 4.864 -5.585 8.664 1.00 88.94 85 LEU A C 1
ATOM 645 O O . LEU A 1 85 ? 3.983 -5.878 7.854 1.00 88.94 85 LEU A O 1
ATOM 649 N N . SER A 1 86 ? 6.162 -5.742 8.409 1.00 85.31 86 SER A N 1
ATOM 650 C CA . SER A 1 86 ? 6.641 -6.485 7.245 1.00 85.31 86 SER A CA 1
ATOM 651 C C . SER A 1 86 ? 6.477 -7.985 7.510 1.00 85.31 86 SER A C 1
ATOM 653 O O . SER A 1 86 ? 6.860 -8.501 8.561 1.00 85.31 86 SER A O 1
ATOM 655 N N . ALA A 1 87 ? 5.865 -8.700 6.567 1.00 76.81 87 ALA A N 1
ATOM 656 C CA . ALA A 1 87 ? 5.703 -10.147 6.634 1.00 76.81 87 ALA A CA 1
ATOM 657 C C . ALA A 1 87 ? 6.480 -10.795 5.484 1.00 76.81 87 ALA A C 1
ATOM 659 O O . ALA A 1 87 ? 6.180 -10.568 4.314 1.00 76.81 87 ALA A O 1
ATOM 660 N N . GLY A 1 88 ? 7.491 -11.595 5.827 1.00 72.81 88 GLY A N 1
ATOM 661 C CA . GLY A 1 88 ? 8.224 -12.431 4.876 1.00 72.81 88 GLY A CA 1
ATOM 662 C C . GLY A 1 88 ? 7.548 -13.786 4.654 1.00 72.81 88 GLY A C 1
ATOM 663 O O . GLY A 1 88 ? 6.513 -14.089 5.249 1.00 72.81 88 GLY A O 1
ATOM 664 N N . ARG A 1 89 ? 8.153 -14.640 3.815 1.00 66.69 89 ARG A N 1
ATOM 665 C CA . ARG A 1 89 ? 7.676 -16.021 3.621 1.00 66.69 89 ARG A CA 1
ATOM 666 C C . ARG A 1 89 ? 7.543 -16.737 4.965 1.00 66.69 89 ARG A C 1
ATOM 668 O O . ARG A 1 89 ? 8.524 -16.856 5.698 1.00 66.69 89 ARG A O 1
ATOM 675 N N . GLN A 1 90 ? 6.357 -17.280 5.223 1.00 51.81 90 GLN A N 1
ATOM 676 C CA . GLN A 1 90 ? 6.208 -18.350 6.200 1.00 51.81 90 GLN A CA 1
ATOM 677 C C . GLN A 1 90 ? 6.939 -19.578 5.643 1.00 51.81 90 GLN A C 1
ATOM 679 O O . GLN A 1 90 ? 6.680 -19.987 4.510 1.00 51.81 90 GLN A O 1
ATOM 684 N N . LYS A 1 91 ? 7.933 -20.065 6.390 1.00 39.91 91 LYS A N 1
ATOM 685 C CA . LYS A 1 91 ? 8.600 -21.342 6.116 1.00 39.91 91 LYS A CA 1
ATOM 686 C C . LYS A 1 91 ? 7.728 -22.495 6.581 1.00 39.91 91 LYS A C 1
ATOM 688 O O . LYS A 1 91 ? 7.070 -22.319 7.629 1.00 39.91 91 LYS A O 1
#

Mean predicted aligned error: 3.97 Å

Foldseek 3Di:
DAAEEEEEFLQFVVVSVVVVVVCVVVVGHYDYQDDPHNPGDDLLSSLVVQLVCVVVVNGPDYYYGYNQQPVSQVSSVVRVSDHGDDDDDDD

pLDDT: mean 90.24, std 8.96, range [39.91, 95.94]

Radius of gyration: 12.24 Å; Cα contacts (8 Å, |Δi|>4): 157; chains: 1; bounding box: 28×30×29 Å

InterPro domains:
  IPR003500 Sugar-phosphate isomerase, RpiB/LacA/LacB family [PF02502] (4-85)
  IPR003500 Sugar-phosphate isomerase, RpiB/LacA/LacB family [PTHR30345] (3-84)
  IPR036569 Sugar-phosphate isomerase, RpiB/LacA/LacB superfamily [G3DSA:3.40.1400.10] (1-90)
  IPR036569 Sugar-phosphate isomerase, RpiB/LacA/LacB superfamily [SSF89623] (2-84)

Sequence (91 aa):
MKTIGICSDHAGFELKEYVRGWLEAKGWAYKDFGTYSTESCDYPDFAHPLALAVEAGECYPGIAICGSGEGISITLNKHQGIRALSAGRQK

Organism: NCBI:txid408170